Protein AF-A0A4U7F278-F1 (afdb_monomer_lite)

Sequence (90 aa):
MRRTNTFAVRPLSDNDERLLLDLLDAS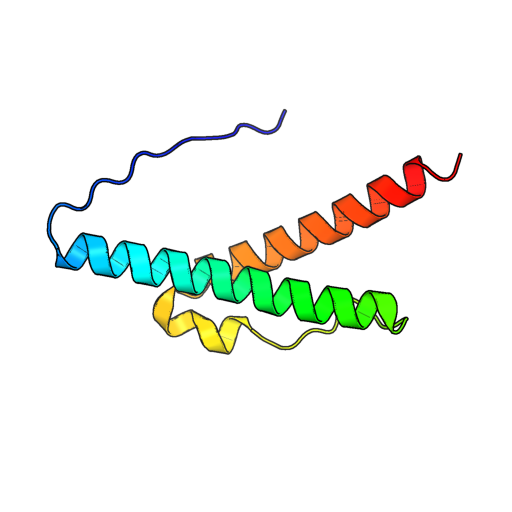ASLWNELNYERRQQFFDGDSVWNTADYRKQYVDVIGSATAQQIIRKNKSAWQSFFAARENGED

Secondary structure (DSSP, 8-state):
-----------SSHHHHHHHHHHHHHHHHHHHHHHHHHHHHHHHT--TT----THHHHHHHHHHHHHHHHHHHHHHHHHHHHHHHHTT--

pLDDT: mean 92.83, std 10.5, range [44.09, 98.56]

Foldseek 3Di:
DDDDDDDDDDQPDPVSVVLVVQLVVLLVVLLVVLLVVLVVCVVVVHDSVDDPPSLVVRCVRNNNVSSVVSVVVSVVVVVVVVVVVVVPPD

Structure (mmCIF, N/CA/C/O backbone):
data_AF-A0A4U7F278-F1
#
_entry.id   AF-A0A4U7F278-F1
#
loop_
_atom_site.group_PDB
_atom_site.id
_atom_site.type_symbol
_atom_site.label_atom_id
_atom_site.label_alt_id
_atom_site.label_comp_id
_atom_site.label_asym_id
_atom_site.label_entity_id
_atom_site.label_seq_id
_atom_site.pdbx_PDB_ins_code
_atom_site.Cartn_x
_atom_site.Cartn_y
_atom_site.Cartn_z
_atom_site.occupancy
_atom_site.B_iso_or_equiv
_atom_site.auth_seq_id
_atom_site.auth_comp_id
_atom_site.auth_asym_id
_atom_site.auth_atom_id
_atom_site.pdbx_PDB_model_num
ATOM 1 N N . MET A 1 1 ? -12.373 19.711 -5.234 1.00 49.78 1 MET A N 1
ATOM 2 C CA . MET A 1 1 ? -12.215 19.136 -6.590 1.00 49.78 1 MET A CA 1
ATOM 3 C C . MET A 1 1 ? -11.018 18.185 -6.599 1.00 49.78 1 MET A C 1
ATOM 5 O O . MET A 1 1 ? -9.890 18.654 -6.505 1.00 49.78 1 MET A O 1
ATOM 9 N N . ARG A 1 2 ? -11.225 16.859 -6.633 1.00 62.00 2 ARG A N 1
ATOM 10 C CA . ARG A 1 2 ? -10.123 15.899 -6.848 1.00 62.00 2 ARG A CA 1
ATOM 11 C C . ARG A 1 2 ? -9.915 15.777 -8.358 1.00 62.00 2 ARG A C 1
ATOM 13 O O . ARG A 1 2 ? -10.821 15.339 -9.053 1.00 62.00 2 ARG A O 1
ATOM 20 N N . ARG A 1 3 ? -8.765 16.222 -8.868 1.00 69.81 3 ARG A N 1
ATOM 21 C CA . ARG A 1 3 ? -8.375 15.956 -10.260 1.00 69.81 3 ARG A CA 1
ATOM 22 C C . ARG A 1 3 ? -7.964 14.487 -10.362 1.00 69.81 3 ARG A C 1
ATOM 24 O O . ARG A 1 3 ? -7.124 14.047 -9.579 1.00 69.81 3 ARG A O 1
ATOM 31 N N . THR A 1 4 ? -8.543 13.760 -11.311 1.00 74.06 4 THR A N 1
ATOM 32 C CA . THR A 1 4 ? -8.101 12.411 -11.680 1.00 74.06 4 THR A CA 1
ATOM 33 C C . THR A 1 4 ? -7.323 12.532 -12.979 1.00 74.06 4 THR A C 1
ATOM 35 O O . THR A 1 4 ? -7.887 12.905 -14.004 1.00 74.06 4 THR A O 1
ATOM 38 N N . ASN A 1 5 ? -6.020 12.266 -12.922 1.00 79.69 5 ASN A N 1
ATOM 39 C CA . ASN A 1 5 ? -5.180 12.199 -14.112 1.00 79.69 5 ASN A CA 1
ATOM 40 C C . ASN A 1 5 ? -5.165 10.755 -14.605 1.00 79.69 5 ASN A C 1
ATOM 42 O O . ASN A 1 5 ? -4.944 9.840 -13.813 1.00 79.69 5 ASN A O 1
ATOM 46 N N . THR A 1 6 ? -5.382 10.572 -15.902 1.00 86.00 6 THR A N 1
ATOM 47 C CA . THR A 1 6 ? -5.232 9.275 -16.563 1.00 86.00 6 THR A CA 1
ATOM 48 C C . THR A 1 6 ? -3.923 9.294 -17.334 1.00 86.00 6 THR A C 1
ATOM 50 O O . THR A 1 6 ? -3.683 10.218 -18.109 1.00 86.00 6 THR A O 1
ATOM 53 N N . PHE A 1 7 ? -3.079 8.291 -17.114 1.00 83.12 7 PHE A N 1
ATOM 54 C CA . PHE A 1 7 ? -1.816 8.125 -17.824 1.00 83.12 7 PHE A CA 1
ATOM 55 C C . PHE A 1 7 ? -1.888 6.849 -18.658 1.00 83.12 7 PHE A C 1
ATOM 57 O O . PHE A 1 7 ? -2.248 5.795 -18.139 1.00 83.12 7 PHE A O 1
ATOM 64 N N . ALA A 1 8 ? -1.545 6.945 -19.942 1.00 87.12 8 ALA A N 1
ATOM 65 C CA . ALA A 1 8 ? -1.340 5.779 -20.790 1.00 87.12 8 ALA A CA 1
ATOM 66 C C . ALA A 1 8 ? 0.145 5.413 -20.744 1.00 87.12 8 ALA A C 1
ATOM 68 O O . ALA A 1 8 ? 0.977 6.135 -21.293 1.00 87.12 8 ALA A O 1
ATOM 69 N N . VAL A 1 9 ? 0.476 4.315 -20.068 1.00 85.25 9 VAL A N 1
ATOM 70 C CA . VAL A 1 9 ? 1.842 3.786 -20.034 1.00 85.25 9 VAL A CA 1
ATOM 71 C C . VAL A 1 9 ? 1.995 2.801 -21.189 1.00 85.25 9 VAL A C 1
ATOM 73 O O . VAL A 1 9 ? 1.172 1.901 -21.339 1.00 85.25 9 VAL A O 1
ATOM 76 N N . ARG A 1 10 ? 3.013 2.996 -22.032 1.00 90.38 10 ARG A N 1
ATOM 77 C CA . ARG A 1 10 ? 3.334 2.098 -23.148 1.00 90.38 10 ARG A CA 1
ATOM 78 C C . ARG A 1 10 ? 4.750 1.551 -22.959 1.00 90.38 10 ARG A C 1
ATOM 80 O O . ARG A 1 10 ? 5.683 2.345 -23.092 1.00 90.38 10 ARG A O 1
ATOM 87 N N . PRO A 1 11 ? 4.921 0.257 -22.635 1.00 93.88 11 PRO A N 1
ATOM 88 C CA . PRO A 1 11 ? 6.245 -0.354 -22.625 1.00 93.88 11 PRO A CA 1
ATOM 89 C C . PRO A 1 11 ? 6.851 -0.313 -24.033 1.00 93.88 11 PRO A C 1
ATOM 91 O O . PRO A 1 11 ? 6.124 -0.404 -25.025 1.00 93.88 11 PRO A O 1
ATOM 94 N N . LEU A 1 12 ? 8.171 -0.135 -24.127 1.00 95.00 12 LEU A N 1
ATOM 95 C CA . LEU A 1 12 ? 8.893 -0.112 -25.406 1.00 95.00 12 LEU A CA 1
ATOM 96 C C . LEU A 1 12 ? 9.566 -1.458 -25.713 1.00 95.00 12 LEU A C 1
ATOM 98 O O . LEU A 1 12 ? 10.091 -1.648 -26.809 1.00 95.00 12 LEU A O 1
ATOM 102 N N . SER A 1 13 ? 9.539 -2.383 -24.753 1.00 96.88 13 SER A N 1
ATOM 103 C CA . SER A 1 13 ? 10.085 -3.734 -24.838 1.00 96.88 13 SER A CA 1
ATOM 104 C C . SER A 1 13 ? 9.345 -4.685 -23.891 1.00 96.88 13 SER A C 1
ATOM 106 O O . SER A 1 13 ? 8.718 -4.239 -22.928 1.00 96.88 13 SER A O 1
ATOM 108 N N . ASP A 1 14 ? 9.486 -5.994 -24.111 1.00 96.69 14 ASP A N 1
ATOM 109 C CA . ASP A 1 14 ? 8.940 -7.031 -23.219 1.00 96.69 14 ASP A CA 1
ATOM 110 C C . ASP A 1 14 ? 9.485 -6.900 -21.783 1.00 96.69 14 ASP A C 1
ATOM 112 O O . ASP A 1 14 ? 8.781 -7.150 -20.804 1.00 96.69 14 ASP A O 1
ATOM 116 N N . ASN A 1 15 ? 10.736 -6.446 -21.641 1.00 96.62 15 ASN A N 1
ATOM 117 C CA . ASN A 1 15 ? 11.348 -6.184 -20.338 1.00 96.62 15 ASN A CA 1
ATOM 118 C C . ASN A 1 15 ? 10.683 -5.001 -19.621 1.00 96.62 15 ASN A C 1
ATOM 120 O O . ASN A 1 15 ? 10.450 -5.075 -18.415 1.00 96.62 15 ASN A O 1
ATOM 124 N N . ASP A 1 16 ? 10.351 -3.928 -20.346 1.00 95.44 16 ASP A N 1
ATOM 125 C CA . ASP A 1 16 ? 9.629 -2.789 -19.767 1.00 95.44 16 ASP A CA 1
ATOM 126 C C . ASP A 1 16 ? 8.216 -3.196 -19.345 1.00 95.44 16 ASP A C 1
ATOM 128 O O . ASP A 1 16 ? 7.739 -2.777 -18.292 1.00 95.44 16 ASP A O 1
ATOM 132 N N . GLU A 1 17 ? 7.541 -4.026 -20.147 1.00 95.38 17 GLU A N 1
ATOM 133 C CA . GLU A 1 17 ? 6.220 -4.553 -19.805 1.00 95.38 17 GLU A CA 1
ATOM 134 C C . GLU A 1 17 ? 6.282 -5.361 -18.511 1.00 95.38 17 GLU A C 1
ATOM 136 O O . GLU A 1 17 ? 5.500 -5.117 -17.589 1.00 95.38 17 GLU A O 1
ATOM 141 N N . ARG A 1 18 ? 7.262 -6.264 -18.401 1.00 95.94 18 ARG A N 1
ATOM 142 C CA . ARG A 1 18 ? 7.469 -7.061 -17.194 1.00 95.94 18 ARG A CA 1
ATOM 143 C C . ARG A 1 18 ? 7.738 -6.189 -15.968 1.00 95.94 18 ARG A C 1
ATOM 145 O O . ARG A 1 18 ? 7.098 -6.393 -14.941 1.00 95.94 18 ARG A O 1
ATOM 152 N N . LEU A 1 19 ? 8.607 -5.184 -16.093 1.00 94.06 19 LEU A N 1
ATOM 153 C CA . LEU A 1 19 ? 8.908 -4.243 -15.010 1.00 94.06 19 LEU A CA 1
ATOM 154 C C . LEU A 1 19 ? 7.650 -3.501 -14.533 1.00 94.06 19 LEU A C 1
ATOM 156 O O . LEU A 1 19 ? 7.437 -3.337 -13.332 1.00 94.06 19 LEU A O 1
ATOM 160 N N . LEU A 1 20 ? 6.807 -3.052 -15.467 1.00 93.56 20 LEU A N 1
ATOM 161 C CA . LEU A 1 20 ? 5.553 -2.376 -15.138 1.00 93.56 20 LEU A CA 1
ATOM 162 C C . LEU A 1 20 ? 4.565 -3.315 -14.445 1.00 93.56 20 LEU A C 1
ATOM 164 O O . LEU A 1 20 ? 3.913 -2.899 -13.489 1.00 93.56 20 LEU A O 1
ATOM 168 N N . LEU A 1 21 ? 4.461 -4.566 -14.897 1.00 94.88 21 LEU A N 1
ATOM 169 C CA . LEU A 1 21 ? 3.614 -5.573 -14.261 1.00 94.88 21 LEU A CA 1
ATOM 170 C C . LEU A 1 21 ? 4.075 -5.869 -12.833 1.00 94.88 21 LEU A C 1
ATOM 172 O O . LEU A 1 21 ? 3.247 -5.836 -11.927 1.00 94.88 21 LEU A O 1
ATOM 176 N N . ASP A 1 22 ? 5.375 -6.073 -12.615 1.00 95.62 22 ASP A N 1
ATOM 177 C CA . ASP A 1 22 ? 5.925 -6.340 -11.282 1.00 95.62 22 ASP A CA 1
ATOM 178 C C . ASP A 1 22 ? 5.707 -5.135 -10.342 1.00 95.62 22 ASP A C 1
ATOM 180 O O . ASP A 1 22 ? 5.324 -5.298 -9.182 1.00 95.62 22 ASP A O 1
ATOM 184 N N . LEU A 1 23 ? 5.853 -3.903 -10.852 1.00 94.94 23 LEU A N 1
ATOM 185 C CA . LEU A 1 23 ? 5.548 -2.680 -10.102 1.00 94.94 23 LEU A CA 1
ATOM 186 C C . LEU A 1 23 ? 4.060 -2.590 -9.716 1.00 94.94 23 LEU A C 1
ATOM 188 O O . LEU A 1 23 ? 3.732 -2.211 -8.585 1.00 94.94 23 LEU A O 1
ATOM 192 N N . LEU A 1 24 ? 3.152 -2.901 -10.645 1.00 94.31 24 LEU A N 1
ATOM 193 C CA . LEU A 1 24 ? 1.705 -2.858 -10.416 1.00 94.31 24 LEU A CA 1
ATOM 194 C C . LEU A 1 24 ? 1.253 -3.948 -9.438 1.00 94.31 24 LEU A C 1
ATOM 196 O O . LEU A 1 24 ? 0.480 -3.652 -8.526 1.00 94.31 24 LEU A O 1
ATOM 200 N N . ASP A 1 25 ? 1.764 -5.167 -9.593 1.00 97.56 25 ASP A N 1
ATOM 201 C CA . ASP A 1 25 ? 1.444 -6.312 -8.742 1.00 97.56 25 ASP A CA 1
ATOM 202 C C . ASP A 1 25 ? 1.906 -6.088 -7.297 1.00 97.56 25 ASP A C 1
ATOM 204 O O . ASP A 1 25 ? 1.115 -6.196 -6.357 1.00 97.56 25 ASP A O 1
ATOM 208 N N . ALA A 1 26 ? 3.149 -5.635 -7.110 1.00 98.06 26 ALA A N 1
ATOM 209 C CA . ALA A 1 26 ? 3.674 -5.281 -5.795 1.00 98.06 26 ALA A CA 1
ATOM 210 C C . ALA A 1 26 ? 2.903 -4.114 -5.152 1.00 98.06 26 ALA A C 1
ATOM 212 O O . ALA A 1 26 ? 2.636 -4.115 -3.949 1.00 98.06 26 ALA A O 1
ATOM 213 N N . SER A 1 27 ? 2.492 -3.123 -5.950 1.00 97.25 27 SER A N 1
ATOM 214 C CA . SER A 1 27 ? 1.680 -2.004 -5.460 1.00 97.25 27 SER A CA 1
ATOM 215 C C . SER A 1 27 ? 0.293 -2.45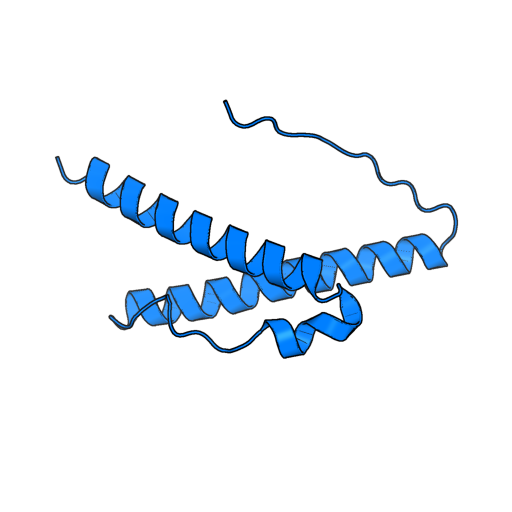4 -4.990 1.00 97.25 27 SER A C 1
ATOM 217 O O . SER A 1 27 ? -0.184 -2.006 -3.942 1.00 97.25 27 SER A O 1
ATOM 219 N N . ALA A 1 28 ? -0.360 -3.330 -5.758 1.00 97.88 28 ALA A N 1
ATOM 220 C CA . ALA A 1 28 ? -1.665 -3.886 -5.419 1.00 97.88 28 ALA A CA 1
ATOM 221 C C . ALA A 1 28 ? -1.581 -4.789 -4.183 1.00 97.88 28 ALA A C 1
ATOM 223 O O . ALA A 1 28 ? -2.411 -4.674 -3.281 1.00 97.88 28 ALA A O 1
ATOM 224 N N . SER A 1 29 ? -0.549 -5.627 -4.104 1.00 98.38 29 SER A N 1
ATOM 225 C CA . SER A 1 29 ? -0.335 -6.543 -2.985 1.00 98.38 29 SER A CA 1
ATOM 226 C C . SER A 1 29 ? -0.084 -5.789 -1.675 1.00 98.38 29 SER A C 1
ATOM 228 O O . SER A 1 29 ? -0.786 -6.047 -0.697 1.00 98.38 29 SER A O 1
ATOM 230 N N . LEU A 1 30 ? 0.762 -4.745 -1.679 1.00 98.50 30 LEU A N 1
ATOM 231 C CA . LEU A 1 30 ? 0.940 -3.856 -0.519 1.00 98.50 30 LEU A CA 1
ATOM 232 C C . LEU A 1 30 ? -0.397 -3.268 -0.043 1.00 98.50 30 LEU A C 1
ATOM 234 O O . LEU A 1 30 ? -0.683 -3.241 1.155 1.00 98.50 30 LEU A O 1
ATOM 238 N N . TRP A 1 31 ? -1.210 -2.751 -0.972 1.00 98.50 31 TRP A N 1
ATOM 239 C CA . TRP A 1 31 ? -2.514 -2.187 -0.628 1.00 98.50 31 TRP A CA 1
ATOM 240 C C . TRP A 1 31 ? -3.427 -3.239 -0.001 1.00 98.50 31 TRP A C 1
ATOM 242 O O . TRP A 1 31 ? -4.057 -2.962 1.019 1.00 98.50 31 TRP A O 1
ATOM 252 N N . ASN A 1 32 ? -3.509 -4.419 -0.615 1.00 98.50 32 ASN A N 1
ATOM 253 C CA . ASN A 1 32 ? -4.424 -5.478 -0.216 1.00 98.50 32 ASN A CA 1
ATOM 254 C C . ASN A 1 32 ? -4.079 -6.042 1.160 1.00 98.50 32 ASN A C 1
ATOM 256 O O . ASN A 1 32 ? -4.975 -6.138 1.996 1.00 98.50 32 ASN A O 1
ATOM 260 N N . GLU A 1 33 ? -2.808 -6.353 1.419 1.00 98.50 33 GLU A N 1
ATOM 261 C CA . GLU A 1 33 ? -2.372 -6.890 2.712 1.00 98.50 33 GLU A CA 1
ATOM 262 C C . GLU A 1 33 ? -2.604 -5.891 3.848 1.00 98.50 33 GLU A C 1
ATOM 264 O O . GLU A 1 33 ? -3.274 -6.215 4.830 1.00 98.50 33 GLU A O 1
ATOM 269 N N . LEU A 1 34 ? -2.163 -4.639 3.672 1.00 98.56 34 LEU A N 1
ATOM 270 C CA . LEU A 1 34 ? -2.398 -3.585 4.659 1.00 98.56 34 LEU A CA 1
ATOM 271 C C . LEU A 1 34 ? -3.893 -3.375 4.914 1.00 98.56 34 LEU A C 1
ATOM 273 O O . LEU A 1 34 ? -4.326 -3.215 6.054 1.00 98.56 34 LEU A O 1
ATOM 277 N N . ASN A 1 35 ? -4.701 -3.345 3.852 1.00 98.44 35 ASN A N 1
ATOM 278 C CA . ASN A 1 35 ? -6.136 -3.151 3.998 1.00 98.44 35 ASN A CA 1
ATOM 279 C C . ASN A 1 35 ? -6.810 -4.337 4.693 1.00 98.44 35 ASN A C 1
ATOM 281 O O . ASN A 1 35 ? -7.763 -4.142 5.447 1.00 98.44 35 ASN A O 1
ATOM 285 N N . TYR A 1 36 ? -6.332 -5.550 4.422 1.00 98.50 36 TYR A N 1
ATOM 286 C CA . TYR A 1 36 ? -6.826 -6.765 5.044 1.00 98.50 36 TYR A CA 1
ATOM 287 C C . TYR A 1 36 ? -6.545 -6.765 6.547 1.00 98.50 36 TYR A C 1
ATOM 289 O O . TYR A 1 36 ? -7.488 -6.935 7.317 1.00 98.50 36 TYR A O 1
ATOM 297 N N . GLU A 1 37 ? -5.307 -6.486 6.970 1.00 98.56 37 GLU A N 1
ATOM 298 C CA . GLU A 1 37 ? -4.950 -6.401 8.393 1.00 98.56 37 GLU A CA 1
ATOM 299 C C . GLU A 1 37 ? -5.815 -5.362 9.118 1.00 98.56 37 GLU A C 1
ATOM 301 O O . GLU A 1 37 ? -6.459 -5.679 10.116 1.00 98.56 37 GLU A O 1
ATOM 306 N N . ARG A 1 38 ? -5.940 -4.151 8.559 1.00 98.44 38 ARG A N 1
ATOM 307 C CA . ARG A 1 38 ? -6.807 -3.106 9.129 1.00 98.44 38 ARG A CA 1
ATOM 308 C C . ARG A 1 38 ? -8.258 -3.535 9.243 1.00 98.44 38 ARG A C 1
ATOM 310 O O . ARG A 1 38 ? -8.928 -3.196 10.212 1.00 98.44 38 ARG A O 1
ATOM 317 N N . ARG A 1 39 ? -8.760 -4.267 8.246 1.00 98.25 39 ARG A N 1
ATOM 318 C CA . ARG A 1 39 ? -10.119 -4.803 8.277 1.00 98.25 39 ARG A CA 1
ATOM 319 C C . ARG A 1 39 ? -10.275 -5.809 9.413 1.00 98.25 39 ARG A C 1
ATOM 321 O O . ARG A 1 39 ? -11.297 -5.749 10.081 1.00 98.25 39 ARG A O 1
ATOM 328 N N . GLN A 1 40 ? -9.319 -6.720 9.609 1.00 98.50 40 GLN A N 1
ATOM 329 C CA . GLN A 1 40 ? -9.356 -7.658 10.740 1.00 98.50 40 GLN A CA 1
ATOM 330 C C . GLN A 1 40 ? -9.373 -6.894 12.067 1.00 98.50 40 GLN A C 1
ATOM 332 O O . GLN A 1 40 ? -10.348 -7.000 12.799 1.00 98.50 40 GLN A O 1
ATOM 337 N N . GLN A 1 41 ? -8.411 -5.988 12.268 1.00 98.25 41 GLN A N 1
ATOM 338 C CA . GLN A 1 41 ? -8.325 -5.143 13.465 1.00 98.25 41 GLN A CA 1
ATOM 339 C C . GLN A 1 41 ? -9.631 -4.394 13.749 1.00 98.25 41 GLN A C 1
ATOM 341 O O . GLN A 1 41 ? -10.119 -4.391 14.872 1.00 98.25 41 GLN A O 1
ATOM 346 N N . PHE A 1 42 ? -10.249 -3.807 12.722 1.00 97.81 42 PHE A N 1
ATOM 347 C CA . PHE A 1 42 ? -11.520 -3.105 12.868 1.00 97.81 42 PHE A CA 1
ATOM 348 C C . PHE A 1 42 ? -12.654 -4.003 13.391 1.00 97.81 42 PHE A C 1
ATOM 350 O O . PHE A 1 42 ? -13.440 -3.558 14.225 1.00 97.81 42 PHE A O 1
ATOM 357 N N . PHE A 1 43 ? -12.758 -5.243 12.904 1.00 97.56 43 PHE A N 1
ATOM 358 C CA . PHE A 1 43 ? -13.787 -6.184 13.361 1.00 97.56 43 PHE A CA 1
ATOM 359 C C . PHE A 1 43 ? -13.469 -6.801 14.725 1.00 97.56 43 PHE A C 1
ATOM 361 O O . PHE A 1 43 ? -14.399 -7.123 15.462 1.00 97.56 43 PHE A O 1
ATOM 368 N N . ASP A 1 44 ? -12.189 -6.898 15.074 1.00 97.88 44 ASP A N 1
ATOM 369 C CA . ASP A 1 44 ? -11.725 -7.399 16.370 1.00 97.88 44 ASP A CA 1
ATOM 370 C C . ASP A 1 44 ? -11.785 -6.323 17.476 1.00 97.88 44 ASP A C 1
ATOM 372 O O . ASP A 1 44 ? -11.589 -6.619 18.653 1.00 97.88 44 ASP A O 1
ATOM 376 N N . GLY A 1 45 ? -12.112 -5.071 17.124 1.00 96.62 45 GLY A N 1
ATOM 377 C CA . GLY A 1 45 ? -12.166 -3.938 18.057 1.00 96.62 45 GLY A CA 1
ATOM 378 C C . GLY A 1 45 ? -10.803 -3.295 18.339 1.00 96.62 45 GLY A C 1
ATOM 379 O O . GLY A 1 45 ? -10.693 -2.449 19.228 1.00 96.62 45 GLY A O 1
ATOM 380 N N . ASP A 1 46 ? -9.783 -3.661 17.567 1.00 97.31 46 ASP A N 1
ATOM 381 C CA . ASP A 1 46 ? -8.421 -3.154 17.662 1.00 97.31 46 ASP A CA 1
ATOM 382 C C . ASP A 1 46 ? -8.196 -1.877 16.833 1.00 97.31 46 ASP A C 1
ATOM 384 O O . ASP A 1 46 ? -8.955 -1.492 15.937 1.00 97.31 46 ASP A O 1
ATOM 388 N N . SER A 1 47 ? -7.084 -1.196 17.118 1.00 96.56 47 SER A N 1
ATOM 389 C CA . SER A 1 47 ? -6.664 -0.007 16.374 1.00 96.56 47 SER A CA 1
ATOM 390 C C . SER A 1 47 ? -6.191 -0.355 14.960 1.00 96.56 47 SER A C 1
ATOM 392 O O . SER A 1 47 ? -5.112 -0.920 14.792 1.00 96.56 47 SER A O 1
ATOM 394 N N . VAL A 1 48 ? -6.903 0.145 13.942 1.00 97.75 48 VAL A N 1
ATOM 395 C CA . VAL A 1 48 ? -6.529 0.045 12.510 1.00 97.75 48 VAL A CA 1
ATOM 396 C C . VAL A 1 48 ? -5.225 0.777 12.137 1.00 97.75 48 VAL A C 1
ATOM 398 O O . VAL A 1 48 ? -4.809 0.812 10.974 1.00 97.75 48 VAL A O 1
ATOM 401 N N . TRP A 1 49 ? -4.587 1.455 13.093 1.00 97.31 49 TRP A N 1
ATOM 402 C CA . TRP A 1 49 ? -3.345 2.203 12.875 1.00 97.31 49 TRP A CA 1
ATOM 403 C C . TRP A 1 49 ? -2.093 1.408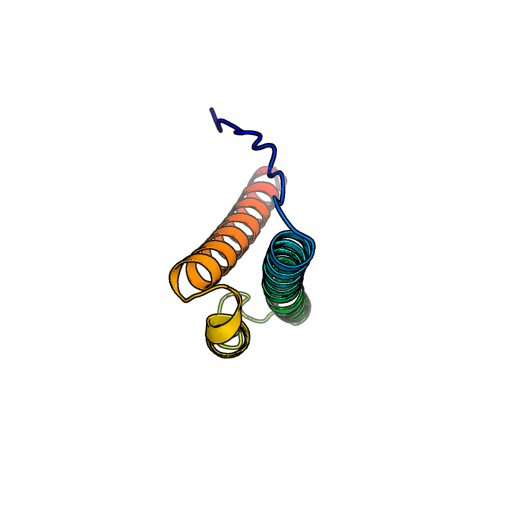 13.241 1.00 97.31 49 TRP A C 1
ATOM 405 O O . TRP A 1 49 ? -1.001 1.801 12.829 1.00 97.31 49 TRP A O 1
ATOM 415 N N . ASN A 1 50 ? -2.253 0.306 13.973 1.00 95.62 50 ASN A N 1
ATOM 416 C CA . ASN A 1 50 ? -1.158 -0.513 14.476 1.00 95.62 50 ASN A CA 1
ATOM 417 C C . ASN A 1 50 ? -0.954 -1.726 13.568 1.00 95.62 50 ASN A C 1
ATOM 419 O O . ASN A 1 50 ? -1.304 -2.838 13.933 1.00 95.62 50 ASN A O 1
ATOM 423 N N . THR A 1 51 ? -0.414 -1.502 12.374 1.00 96.19 51 THR A N 1
ATOM 424 C CA . THR A 1 51 ? -0.204 -2.557 11.371 1.00 96.19 51 THR A CA 1
ATOM 425 C C . THR A 1 51 ? 1.254 -2.989 11.295 1.00 96.19 51 THR A C 1
ATOM 427 O O . THR A 1 51 ? 2.151 -2.245 11.710 1.00 96.19 51 THR A O 1
ATOM 430 N N . ALA A 1 52 ? 1.511 -4.141 10.682 1.00 96.06 52 ALA A N 1
ATOM 431 C CA . ALA A 1 52 ? 2.860 -4.531 10.296 1.00 96.06 52 ALA A CA 1
ATOM 432 C C . ALA A 1 52 ? 3.526 -3.475 9.386 1.00 96.06 52 ALA A C 1
ATOM 434 O O . ALA A 1 52 ? 2.872 -2.701 8.674 1.00 96.06 52 ALA A O 1
ATOM 435 N N . ASP A 1 53 ? 4.862 -3.446 9.385 1.00 94.94 53 ASP A N 1
ATOM 436 C CA . ASP A 1 53 ? 5.645 -2.550 8.527 1.00 94.94 53 ASP A CA 1
ATOM 437 C C . ASP A 1 53 ? 5.783 -3.121 7.107 1.00 94.94 53 ASP A C 1
ATOM 439 O O . ASP A 1 53 ? 6.871 -3.496 6.659 1.00 94.94 53 ASP A O 1
ATOM 443 N N . TYR A 1 54 ? 4.660 -3.173 6.382 1.00 95.19 54 TYR A N 1
ATOM 444 C CA . TYR A 1 54 ? 4.594 -3.700 5.015 1.00 95.19 54 TYR A CA 1
ATOM 445 C C . TYR A 1 54 ? 5.546 -2.996 4.045 1.00 95.19 54 TYR A C 1
ATOM 447 O O . TYR A 1 54 ? 5.973 -3.575 3.055 1.00 95.19 54 TYR A O 1
ATOM 455 N N . ARG A 1 55 ? 5.969 -1.760 4.329 1.00 93.56 55 ARG A N 1
ATOM 456 C CA . ARG A 1 55 ? 6.968 -1.062 3.509 1.00 93.56 55 ARG A CA 1
ATOM 457 C C . ARG A 1 55 ? 8.234 -1.901 3.319 1.00 93.56 55 ARG A C 1
ATOM 459 O O . ARG A 1 55 ? 8.776 -1.900 2.217 1.00 93.56 55 ARG A O 1
ATOM 466 N N . LYS A 1 56 ? 8.705 -2.593 4.363 1.00 95.19 56 LYS A N 1
ATOM 467 C CA . LYS A 1 56 ? 9.943 -3.390 4.316 1.00 95.19 56 LYS A CA 1
ATOM 468 C C . LYS A 1 56 ? 9.865 -4.557 3.336 1.00 95.19 56 LYS A C 1
ATOM 470 O O . LYS A 1 56 ? 10.882 -4.909 2.762 1.00 95.19 56 LYS A O 1
ATOM 475 N N . GLN A 1 57 ? 8.676 -5.109 3.119 1.00 96.75 57 GLN A N 1
ATOM 476 C CA . GLN A 1 57 ? 8.453 -6.222 2.195 1.00 96.75 57 GLN A CA 1
ATOM 477 C C . GLN A 1 57 ? 8.481 -5.782 0.724 1.00 96.75 57 GLN A C 1
ATOM 479 O O . GLN A 1 57 ? 8.800 -6.577 -0.150 1.00 96.75 57 GLN A O 1
ATOM 484 N N . TYR A 1 58 ? 8.165 -4.514 0.447 1.00 97.12 58 TYR A N 1
ATOM 485 C CA . TYR A 1 58 ? 7.923 -4.034 -0.917 1.00 97.12 58 TYR A CA 1
ATOM 486 C C . TYR A 1 58 ? 8.929 -2.986 -1.406 1.00 97.12 58 TYR A C 1
ATOM 488 O O . TYR A 1 58 ? 8.932 -2.637 -2.588 1.00 97.12 58 TYR A O 1
ATOM 496 N N . VAL A 1 59 ? 9.791 -2.465 -0.525 1.00 96.50 59 VAL A N 1
ATOM 497 C CA . VAL A 1 59 ? 10.741 -1.390 -0.860 1.00 96.50 59 VAL A CA 1
ATOM 498 C C . VAL A 1 59 ? 11.694 -1.765 -1.995 1.00 96.50 59 VAL A C 1
ATOM 500 O O . VAL A 1 59 ? 12.023 -0.891 -2.794 1.00 96.50 59 VAL A O 1
ATOM 503 N N . ASP A 1 60 ? 12.066 -3.039 -2.109 1.00 95.94 60 ASP A N 1
ATOM 504 C CA . ASP A 1 60 ? 13.004 -3.518 -3.130 1.00 95.94 60 ASP A CA 1
ATOM 505 C C . ASP A 1 60 ? 12.368 -3.628 -4.525 1.00 95.94 60 ASP A C 1
ATOM 507 O O . ASP A 1 60 ? 13.083 -3.616 -5.522 1.00 95.94 60 ASP A O 1
ATOM 511 N N . VAL A 1 61 ? 11.031 -3.679 -4.611 1.00 95.56 61 VAL A N 1
ATOM 512 C CA . VAL A 1 61 ? 10.303 -3.779 -5.890 1.00 95.56 61 VAL A CA 1
ATOM 513 C C . VAL A 1 61 ? 9.798 -2.415 -6.352 1.00 95.56 61 VAL A C 1
ATOM 515 O O . VAL A 1 61 ? 10.049 -1.998 -7.478 1.00 95.56 61 VAL A O 1
ATOM 518 N N . ILE A 1 62 ? 9.087 -1.689 -5.483 1.00 96.25 62 ILE A N 1
ATOM 519 C CA . ILE A 1 62 ? 8.399 -0.438 -5.862 1.00 96.25 62 ILE A CA 1
ATOM 520 C C . ILE A 1 62 ? 9.104 0.824 -5.364 1.00 96.25 62 ILE A C 1
ATOM 522 O O . ILE A 1 62 ? 8.674 1.944 -5.657 1.00 96.25 62 ILE A O 1
ATOM 526 N N . GLY A 1 63 ? 10.186 0.669 -4.604 1.00 96.94 63 GLY A N 1
ATOM 527 C CA . GLY A 1 63 ? 10.913 1.773 -4.004 1.00 96.94 63 GLY A CA 1
ATOM 528 C C . GLY A 1 63 ? 10.210 2.381 -2.787 1.00 96.94 63 GLY A C 1
ATOM 529 O O . GLY A 1 63 ? 8.992 2.327 -2.589 1.00 96.94 63 GLY A O 1
ATOM 530 N N . SER A 1 64 ? 11.017 3.039 -1.957 1.00 96.62 64 SER A N 1
ATOM 531 C CA . SER A 1 64 ? 10.580 3.638 -0.690 1.00 96.62 64 SER A CA 1
ATOM 532 C C . SER A 1 64 ? 9.446 4.655 -0.864 1.00 96.62 64 SER A C 1
ATOM 534 O O . SER A 1 64 ? 8.484 4.641 -0.092 1.00 96.62 64 SER A O 1
ATOM 536 N N . ALA A 1 65 ? 9.559 5.548 -1.849 1.00 97.00 65 ALA A N 1
ATOM 537 C CA . ALA A 1 65 ? 8.601 6.632 -2.035 1.00 97.00 65 ALA A CA 1
ATOM 538 C C . ALA A 1 65 ? 7.210 6.096 -2.403 1.00 97.00 65 ALA A C 1
ATOM 540 O O . ALA A 1 65 ? 6.210 6.505 -1.811 1.00 97.00 65 ALA A O 1
ATOM 541 N N . THR A 1 66 ? 7.149 5.136 -3.327 1.00 96.31 66 THR A N 1
ATOM 542 C CA . THR A 1 66 ? 5.900 4.510 -3.777 1.00 96.31 66 THR A CA 1
ATOM 543 C C . THR A 1 66 ? 5.238 3.731 -2.646 1.00 96.31 66 THR A C 1
ATOM 545 O O . THR A 1 66 ? 4.055 3.947 -2.380 1.00 96.31 66 THR A O 1
ATOM 548 N N . ALA A 1 67 ? 6.001 2.915 -1.907 1.00 97.88 67 ALA A N 1
ATOM 549 C CA . ALA A 1 67 ? 5.482 2.167 -0.760 1.00 97.88 67 ALA A CA 1
ATOM 550 C C . ALA A 1 67 ? 4.873 3.100 0.306 1.00 97.88 67 ALA A C 1
ATOM 552 O O . ALA A 1 67 ? 3.740 2.902 0.748 1.00 97.88 67 ALA A O 1
ATOM 553 N N . GLN A 1 68 ? 5.575 4.184 0.664 1.00 97.31 68 GLN A N 1
ATOM 554 C CA . GLN A 1 68 ? 5.045 5.221 1.564 1.00 97.31 68 GLN A CA 1
ATOM 555 C C . GLN A 1 68 ? 3.757 5.854 1.029 1.00 97.31 68 GLN A C 1
ATOM 557 O O . GLN A 1 68 ? 2.811 6.085 1.787 1.00 97.31 68 GLN A O 1
ATOM 562 N N . GLN A 1 69 ? 3.708 6.142 -0.272 1.00 97.31 69 GLN A N 1
ATOM 563 C CA . GLN A 1 69 ? 2.544 6.748 -0.903 1.00 97.31 69 GLN A CA 1
ATOM 564 C C . GLN A 1 69 ? 1.316 5.830 -0.783 1.00 97.31 69 GLN A C 1
ATOM 566 O O . GLN A 1 69 ? 0.241 6.284 -0.386 1.00 97.31 69 GLN A O 1
ATOM 571 N N . ILE A 1 70 ? 1.460 4.544 -1.091 1.00 97.81 70 ILE A N 1
ATOM 572 C CA . ILE A 1 70 ? 0.356 3.579 -1.021 1.00 97.81 70 ILE A CA 1
ATOM 573 C C . ILE A 1 70 ? -0.152 3.450 0.423 1.00 97.81 70 ILE A C 1
ATOM 575 O O . ILE A 1 70 ? -1.355 3.595 0.651 1.00 97.81 70 ILE A O 1
ATOM 579 N N . ILE A 1 71 ? 0.745 3.320 1.411 1.00 98.06 71 ILE A N 1
ATOM 580 C CA . ILE A 1 71 ? 0.386 3.289 2.844 1.00 98.06 71 ILE A CA 1
ATOM 581 C C . ILE A 1 71 ? -0.406 4.543 3.240 1.00 98.06 71 ILE A C 1
ATOM 583 O O . ILE A 1 71 ? -1.446 4.463 3.905 1.00 98.06 71 ILE A O 1
ATOM 587 N N . ARG A 1 72 ? 0.041 5.722 2.790 1.00 97.69 72 ARG A N 1
ATOM 588 C CA . ARG A 1 72 ? -0.638 6.997 3.052 1.00 97.69 72 ARG A CA 1
ATOM 589 C C . ARG A 1 72 ? -2.024 7.053 2.410 1.00 97.69 72 ARG A C 1
ATOM 591 O O . ARG A 1 72 ? -2.959 7.532 3.047 1.00 97.69 72 ARG A O 1
ATOM 598 N N . LYS A 1 73 ? -2.189 6.563 1.177 1.00 97.56 73 LYS A N 1
ATOM 599 C CA . LYS A 1 73 ? -3.510 6.504 0.525 1.00 97.56 73 LYS A CA 1
ATOM 600 C C . LYS A 1 73 ? -4.449 5.551 1.235 1.00 97.56 73 LYS A C 1
ATOM 602 O O . LYS A 1 73 ? -5.607 5.911 1.417 1.00 97.56 73 LYS A O 1
ATOM 607 N N . ASN A 1 74 ? -3.952 4.399 1.675 1.00 98.19 74 ASN A N 1
ATOM 608 C CA . ASN A 1 74 ? -4.759 3.466 2.444 1.00 98.19 74 ASN A CA 1
ATOM 609 C C . ASN A 1 74 ? -5.200 4.112 3.769 1.00 98.19 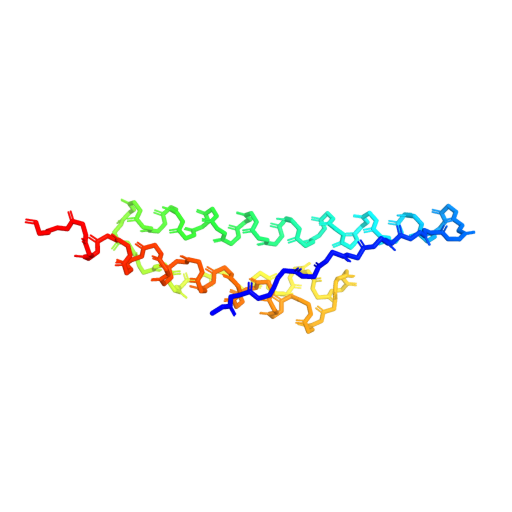74 ASN A C 1
ATOM 611 O O . ASN A 1 74 ? -6.374 4.063 4.119 1.00 98.19 74 ASN A O 1
ATOM 615 N 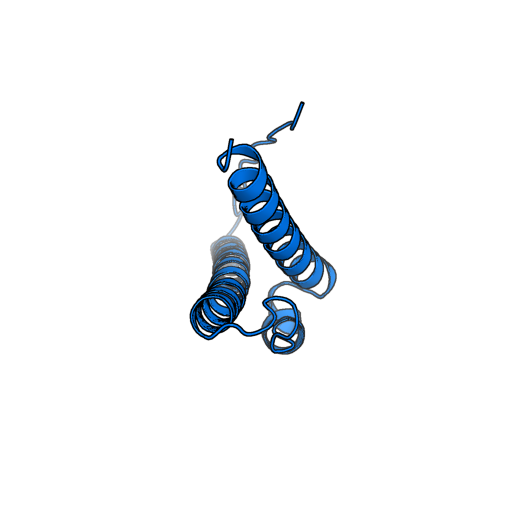N . LYS A 1 75 ? -4.300 4.841 4.453 1.00 97.94 75 LYS A N 1
ATOM 616 C CA . LYS A 1 75 ? -4.652 5.629 5.651 1.00 97.94 75 LYS A CA 1
ATOM 617 C C . LYS A 1 75 ? -5.759 6.647 5.361 1.00 97.94 75 LYS A C 1
ATOM 619 O O . LYS A 1 75 ? -6.739 6.705 6.094 1.00 97.94 75 LYS A O 1
ATOM 624 N N . SER A 1 76 ? -5.636 7.417 4.279 1.00 97.62 76 SER A N 1
ATOM 625 C CA . SER A 1 76 ? -6.673 8.377 3.881 1.00 97.62 76 SER A CA 1
ATOM 626 C C . SER A 1 76 ? -8.007 7.714 3.517 1.00 97.62 76 SER A C 1
ATOM 628 O O . SER A 1 76 ? -9.051 8.330 3.726 1.00 97.62 76 SER A O 1
ATOM 630 N N . ALA A 1 77 ? -7.998 6.490 2.981 1.00 97.44 77 ALA A N 1
ATOM 631 C CA . ALA A 1 77 ? -9.218 5.737 2.697 1.00 97.44 77 ALA A CA 1
ATOM 632 C C . ALA A 1 77 ? -9.952 5.356 3.991 1.00 97.44 77 ALA A C 1
ATOM 634 O O . ALA A 1 77 ? -11.141 5.636 4.103 1.00 97.44 77 ALA A O 1
ATOM 635 N N . TRP A 1 78 ? -9.236 4.846 4.998 1.00 98.12 78 TRP A N 1
ATOM 636 C CA . TRP A 1 78 ? -9.804 4.561 6.322 1.00 98.12 78 TRP A CA 1
ATOM 637 C C . TRP A 1 78 ? -10.316 5.816 7.035 1.00 98.12 78 TRP A C 1
ATOM 639 O O . TRP A 1 78 ? -11.421 5.814 7.565 1.00 98.12 78 TRP A O 1
ATOM 649 N N . GLN A 1 79 ? -9.574 6.926 6.976 1.00 97.50 79 GLN A N 1
ATOM 650 C CA . GLN A 1 79 ? -10.061 8.215 7.488 1.00 97.50 79 GLN A CA 1
ATOM 651 C C . GLN A 1 79 ? -11.354 8.662 6.787 1.00 97.50 79 GLN A C 1
ATOM 653 O O . GLN A 1 79 ? -12.270 9.150 7.438 1.00 97.50 79 GLN A O 1
ATOM 658 N N . SER A 1 80 ? -11.443 8.474 5.465 1.00 96.19 80 SER A N 1
ATOM 659 C CA . SER A 1 80 ? -12.653 8.808 4.699 1.00 96.19 80 SER A CA 1
ATOM 660 C C . SER A 1 80 ? -13.826 7.891 5.056 1.00 96.19 80 SER A C 1
ATOM 662 O O . SER A 1 80 ? -14.958 8.355 5.099 1.00 96.19 80 SER A O 1
ATOM 664 N N . PHE A 1 81 ? -13.562 6.608 5.324 1.00 95.88 81 PHE A N 1
ATOM 665 C CA . PHE A 1 81 ? -14.564 5.649 5.785 1.00 95.88 81 PHE A CA 1
ATOM 666 C C . PHE A 1 81 ? -15.158 6.058 7.138 1.00 95.88 81 PHE A C 1
ATOM 668 O O . PHE A 1 81 ? -16.377 6.114 7.257 1.00 95.88 81 PHE A O 1
ATOM 675 N N . PHE A 1 82 ? -14.328 6.411 8.126 1.00 96.00 82 PHE A N 1
ATOM 676 C CA . PHE A 1 82 ? -14.827 6.865 9.429 1.00 96.00 82 PHE A CA 1
ATOM 677 C C . PHE A 1 82 ? -15.624 8.167 9.327 1.00 96.00 82 PHE A C 1
ATOM 679 O O . PHE A 1 82 ? -16.731 8.233 9.847 1.00 96.00 82 PHE A O 1
ATOM 686 N N . ALA A 1 83 ? -15.140 9.145 8.557 1.00 95.31 83 ALA A N 1
ATOM 687 C CA . ALA A 1 83 ? -15.891 10.378 8.316 1.00 95.31 83 ALA A CA 1
ATOM 688 C C . ALA A 1 83 ? -17.249 10.114 7.636 1.00 95.31 83 ALA A C 1
ATOM 690 O O . ALA A 1 83 ? -18.238 10.773 7.936 1.00 95.31 83 ALA A O 1
ATOM 691 N N . ALA A 1 84 ? -17.322 9.150 6.712 1.00 94.75 84 ALA A N 1
ATOM 692 C CA . ALA A 1 84 ? -18.583 8.769 6.077 1.00 94.75 84 ALA A CA 1
ATOM 693 C C . ALA A 1 84 ? -19.549 8.073 7.049 1.00 94.75 84 ALA A C 1
ATOM 695 O O . ALA A 1 84 ? -20.756 8.227 6.895 1.00 94.75 84 ALA A O 1
ATOM 696 N N . ARG A 1 85 ? -19.032 7.330 8.035 1.00 90.25 85 ARG A N 1
ATOM 697 C CA . ARG A 1 85 ? -19.845 6.719 9.091 1.00 90.25 85 ARG A CA 1
ATOM 698 C C . ARG A 1 85 ? -20.424 7.755 10.049 1.00 90.25 85 ARG A C 1
ATOM 700 O O . ARG A 1 85 ? -21.617 7.705 10.300 1.00 90.25 85 ARG A O 1
ATOM 707 N N . GLU A 1 86 ? -19.610 8.703 10.511 1.00 88.38 86 GLU A N 1
ATOM 708 C CA . GLU A 1 86 ? -20.055 9.782 11.409 1.00 88.38 86 GLU A CA 1
ATOM 709 C C . GLU A 1 86 ? -21.174 10.626 10.774 1.00 88.38 86 GLU A C 1
ATOM 711 O O . GLU A 1 86 ? -22.159 10.934 11.430 1.00 88.38 86 GLU A O 1
ATOM 716 N N . ASN A 1 87 ? -21.078 10.929 9.474 1.00 76.50 87 ASN A N 1
ATOM 717 C CA . ASN A 1 87 ? -22.097 11.704 8.749 1.00 76.50 87 ASN A CA 1
ATOM 718 C C . ASN A 1 87 ? -23.400 10.932 8.445 1.00 76.50 87 ASN A C 1
ATOM 720 O O . ASN A 1 87 ? -24.321 11.513 7.877 1.00 76.50 87 ASN A O 1
ATOM 724 N N . GLY A 1 88 ? -23.446 9.621 8.694 1.00 66.12 88 GLY A N 1
ATOM 725 C CA . GLY A 1 88 ? -24.608 8.765 8.427 1.00 66.12 88 GLY A CA 1
ATOM 726 C C . GLY A 1 88 ? -25.336 8.294 9.687 1.00 66.12 88 GLY A C 1
ATOM 727 O O . GLY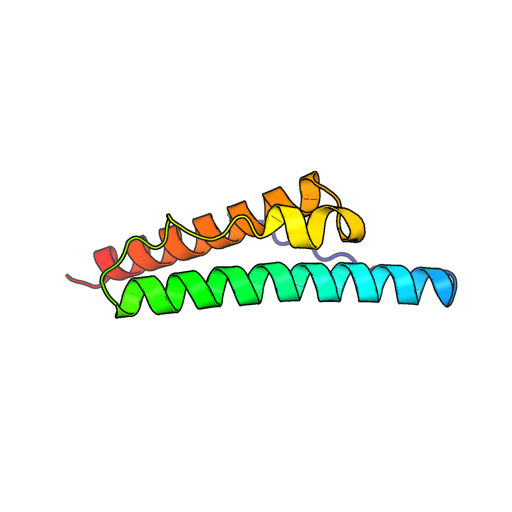 A 1 88 ? -26.253 7.487 9.567 1.00 66.12 88 GLY A O 1
ATOM 728 N N . GLU A 1 89 ? -24.899 8.743 10.867 1.00 59.03 89 GLU A N 1
ATOM 729 C CA . GLU A 1 89 ? -25.495 8.430 12.176 1.00 59.03 89 GLU A CA 1
ATOM 730 C C . GLU A 1 89 ? -26.446 9.552 12.682 1.00 59.03 89 GLU A C 1
ATOM 732 O O . GLU A 1 89 ? -26.857 9.516 13.842 1.00 59.03 89 GLU A O 1
ATOM 737 N N . ASP A 1 90 ? -26.840 10.488 11.800 1.00 44.09 90 ASP A N 1
ATOM 738 C CA . ASP A 1 90 ? -27.955 11.452 11.965 1.00 44.09 90 ASP A CA 1
ATOM 739 C C . ASP A 1 90 ? -29.296 10.879 11.451 1.00 44.09 90 ASP A C 1
ATOM 741 O O . ASP A 1 90 ? -30.354 11.201 12.045 1.00 44.09 90 ASP A O 1
#

Radius of gyration: 16.15 Å; chains: 1; bounding box: 41×27×44 Å